Protein AF-A0A969SIR6-F1 (afdb_monomer)

Foldseek 3Di:
DDDPWWDWFFPDADQWDDDPVPDDIDGDDPDDVRTDTDIGTDDDDDDPVVLLVVLQVCQQVVDPDDDDDPPVDPPVVVCSVVPRNVPDHHPDDDDDDDDPPPD

Sequence (103 aa):
DEGPFVWLRRIRGSFVRRPRDGSPPEIVAGGRADWIGWVEHKTEQVNEIAVSNTGRVIRDVDAHILAVI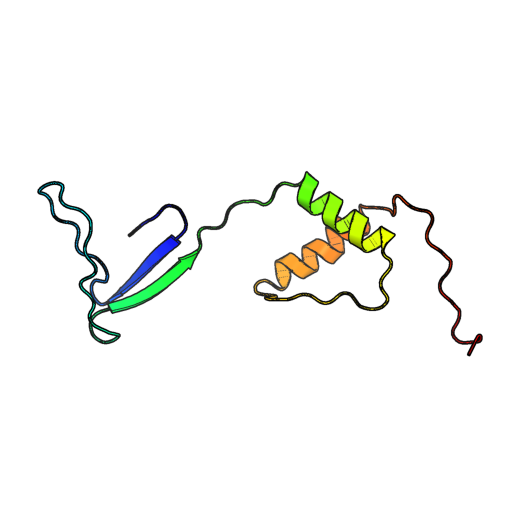EAEDRVALKKFVSYVLGKVGPEIATRPRPTATSW

Radius of gyration: 23.12 Å; Cα contacts (8 Å, |Δi|>4): 93; chains: 1; bounding box: 66×22×55 Å

Mean predicted aligned error: 8.36 Å

Structure (mmCIF, N/CA/C/O backbone):
data_AF-A0A969SIR6-F1
#
_entry.id   AF-A0A969SIR6-F1
#
loop_
_atom_site.group_PDB
_atom_site.id
_atom_site.type_symbol
_atom_site.label_atom_id
_atom_site.label_alt_id
_atom_site.label_comp_id
_atom_site.label_asym_id
_atom_site.label_entity_id
_atom_site.label_seq_id
_atom_site.pdbx_PDB_ins_code
_atom_site.Cartn_x
_atom_site.Cartn_y
_atom_site.Cartn_z
_atom_site.occupancy
_atom_site.B_iso_or_equiv
_atom_site.auth_seq_id
_atom_site.auth_comp_id
_atom_site.auth_asym_id
_atom_site.auth_atom_id
_atom_site.pdbx_PDB_model_num
ATOM 1 N N . ASP A 1 1 ? 18.257 -1.605 -14.710 1.00 79.19 1 ASP A N 1
ATOM 2 C CA . ASP A 1 1 ? 16.779 -1.627 -14.738 1.00 79.19 1 ASP A CA 1
ATOM 3 C C . ASP A 1 1 ? 16.171 -1.372 -13.367 1.00 79.19 1 ASP A C 1
ATOM 5 O O . ASP A 1 1 ? 15.136 -1.919 -13.010 1.00 79.19 1 ASP A O 1
ATOM 9 N N . GLU A 1 2 ? 16.807 -0.481 -12.612 1.00 86.44 2 GLU A N 1
ATOM 10 C CA . GLU A 1 2 ? 16.424 -0.128 -11.257 1.00 86.44 2 GLU A CA 1
ATOM 11 C C . GLU A 1 2 ? 16.419 1.395 -11.165 1.00 86.44 2 GLU A C 1
ATOM 13 O O . GLU A 1 2 ? 17.367 2.050 -11.605 1.00 86.44 2 GLU A O 1
ATOM 18 N N . GLY A 1 3 ? 15.313 1.942 -10.677 1.00 86.56 3 GLY A N 1
ATOM 19 C CA . GLY A 1 3 ? 15.170 3.342 -10.309 1.00 86.56 3 GLY A CA 1
ATOM 20 C C . GLY A 1 3 ? 14.933 3.477 -8.805 1.00 86.56 3 GLY A C 1
ATOM 21 O O . GLY A 1 3 ? 14.908 2.470 -8.095 1.00 86.56 3 GLY A O 1
ATOM 22 N N . PRO A 1 4 ? 14.735 4.701 -8.298 1.00 90.75 4 PRO A N 1
ATOM 23 C CA . PRO A 1 4 ? 14.466 4.923 -6.878 1.00 90.75 4 PRO A CA 1
ATOM 24 C C . PRO A 1 4 ? 13.187 4.220 -6.403 1.00 90.75 4 PRO A C 1
ATOM 26 O O . PRO A 1 4 ? 13.199 3.614 -5.339 1.00 90.75 4 PRO A O 1
ATOM 29 N N . PHE A 1 5 ? 12.129 4.219 -7.221 1.00 92.06 5 PHE A N 1
ATOM 30 C CA . PHE A 1 5 ? 10.806 3.715 -6.824 1.00 92.06 5 PHE A CA 1
ATOM 31 C C . PHE A 1 5 ? 10.418 2.390 -7.471 1.00 92.06 5 PHE A C 1
ATOM 33 O O . PHE A 1 5 ? 9.561 1.685 -6.961 1.00 92.06 5 PHE A O 1
ATOM 40 N N . VAL A 1 6 ? 11.015 2.031 -8.607 1.00 93.88 6 VAL A N 1
ATOM 41 C CA . VAL A 1 6 ? 10.555 0.881 -9.394 1.00 93.88 6 VAL A CA 1
ATOM 42 C C . VAL A 1 6 ? 11.705 0.052 -9.946 1.00 93.88 6 VAL A C 1
ATOM 44 O O . VAL A 1 6 ? 12.801 0.558 -10.215 1.00 93.88 6 VAL A O 1
ATOM 47 N N . TRP A 1 7 ? 11.420 -1.224 -10.176 1.00 93.06 7 TRP A N 1
ATOM 48 C CA . TRP A 1 7 ? 12.196 -2.118 -11.020 1.00 93.06 7 TRP A CA 1
ATOM 49 C C . TRP A 1 7 ? 11.504 -2.282 -12.371 1.00 93.06 7 TRP A C 1
ATOM 51 O O . TRP A 1 7 ? 10.289 -2.457 -12.448 1.00 93.06 7 TRP A O 1
ATOM 61 N N . LEU A 1 8 ? 12.284 -2.279 -13.450 1.00 92.81 8 LEU A N 1
ATOM 62 C CA . LEU A 1 8 ? 11.787 -2.689 -14.760 1.00 92.81 8 LEU A CA 1
ATOM 63 C C . LEU A 1 8 ? 12.042 -4.187 -14.910 1.00 92.81 8 LEU A C 1
ATOM 65 O O . LEU A 1 8 ? 13.168 -4.620 -15.162 1.00 92.81 8 LEU A O 1
ATOM 69 N N . ARG A 1 9 ? 10.998 -4.996 -14.727 1.00 93.44 9 ARG A N 1
ATOM 70 C CA . ARG A 1 9 ? 11.079 -6.447 -14.897 1.00 93.44 9 ARG A CA 1
ATOM 71 C C . ARG A 1 9 ? 10.934 -6.783 -16.365 1.00 93.44 9 ARG A C 1
ATOM 73 O O . ARG A 1 9 ? 9.984 -6.364 -17.019 1.00 93.44 9 ARG A O 1
ATOM 80 N N . ARG A 1 10 ? 11.879 -7.552 -16.893 1.00 92.19 10 ARG A N 1
ATOM 81 C CA . ARG A 1 10 ? 11.940 -7.902 -18.310 1.00 92.19 10 ARG A CA 1
ATOM 82 C C . ARG A 1 10 ? 11.786 -9.404 -18.499 1.00 92.19 10 ARG A C 1
ATOM 84 O O . ARG A 1 10 ? 12.542 -10.171 -17.914 1.00 92.19 10 ARG A O 1
ATOM 91 N N . ILE A 1 11 ? 10.900 -9.781 -19.418 1.00 93.44 11 ILE A N 1
ATOM 92 C CA . ILE A 1 11 ? 10.868 -11.111 -20.036 1.00 93.44 11 ILE A CA 1
ATOM 93 C C . ILE A 1 11 ? 11.616 -11.075 -21.377 1.00 93.44 11 ILE A C 1
ATOM 95 O O . ILE A 1 11 ? 12.478 -11.912 -21.625 1.00 93.44 11 ILE A O 1
ATOM 99 N N . ARG A 1 12 ? 11.315 -10.095 -22.247 1.00 93.25 12 ARG A N 1
ATOM 100 C CA . ARG A 1 12 ? 11.890 -9.986 -23.604 1.00 93.25 12 ARG A CA 1
ATOM 101 C C . ARG A 1 12 ? 12.064 -8.530 -24.042 1.00 93.25 12 ARG A C 1
ATOM 103 O O . ARG A 1 12 ? 11.278 -7.675 -23.644 1.00 93.25 12 ARG A O 1
ATOM 110 N N . GLY A 1 13 ? 13.039 -8.268 -24.912 1.00 92.56 13 GLY A N 1
ATOM 111 C CA . GLY A 1 13 ? 13.254 -6.951 -25.525 1.00 92.56 13 GLY A CA 1
ATOM 112 C C . GLY A 1 13 ? 14.000 -5.969 -24.620 1.00 92.56 13 GLY A C 1
ATOM 113 O O . GLY A 1 13 ? 14.596 -6.376 -23.627 1.00 92.56 13 GLY A O 1
ATOM 114 N N . SER A 1 14 ? 13.985 -4.677 -24.938 1.00 90.62 14 SER A N 1
ATOM 115 C CA . SER A 1 14 ? 14.669 -3.653 -24.133 1.00 90.62 14 SER A CA 1
ATOM 116 C C . SER A 1 14 ? 13.810 -2.403 -24.027 1.00 90.62 14 SER A C 1
ATOM 118 O O . SER A 1 14 ? 13.428 -1.836 -25.041 1.00 90.62 14 SER A O 1
ATOM 120 N N . PHE A 1 15 ? 13.527 -1.969 -22.797 1.00 91.50 15 PHE A N 1
ATOM 121 C CA . PHE A 1 15 ? 12.749 -0.751 -22.553 1.00 91.50 15 PHE A CA 1
ATOM 122 C C . PHE A 1 15 ? 13.623 0.508 -22.569 1.00 91.50 15 PHE A C 1
ATOM 124 O O . PHE A 1 15 ? 13.249 1.523 -23.151 1.00 91.50 15 PHE A O 1
ATOM 131 N N . VAL A 1 16 ? 14.812 0.424 -21.962 1.0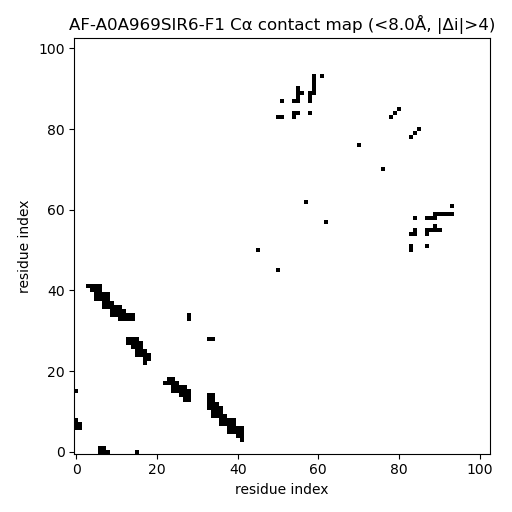0 92.19 16 VAL A N 1
ATOM 132 C CA . VAL A 1 16 ? 15.747 1.545 -21.796 1.00 92.19 16 VAL A CA 1
ATOM 133 C C . VAL A 1 16 ? 17.112 1.188 -22.375 1.00 92.19 16 VAL A C 1
ATOM 135 O O . VAL A 1 16 ? 17.631 0.099 -22.119 1.00 92.19 16 VAL A O 1
ATOM 138 N N . ARG A 1 17 ? 17.727 2.125 -23.097 1.00 90.94 17 ARG A N 1
ATOM 139 C CA . ARG A 1 17 ? 19.141 2.099 -23.485 1.00 90.94 17 ARG A CA 1
ATOM 140 C C . ARG A 1 17 ? 19.942 2.990 -22.541 1.00 90.94 17 ARG A C 1
ATOM 142 O O . ARG A 1 17 ? 19.522 4.095 -22.217 1.00 90.94 17 ARG A O 1
ATOM 149 N N . ARG A 1 18 ? 21.104 2.508 -22.095 1.00 89.94 18 ARG A N 1
ATOM 150 C CA . ARG A 1 18 ? 22.034 3.256 -21.234 1.00 89.94 18 ARG A CA 1
ATOM 151 C C . ARG A 1 18 ? 23.368 3.418 -21.960 1.00 89.94 18 ARG A C 1
ATOM 153 O O . ARG A 1 18 ? 24.127 2.446 -22.017 1.00 89.94 18 ARG A O 1
ATOM 160 N N . PRO A 1 19 ? 23.622 4.585 -22.568 1.00 90.62 19 PRO A N 1
ATOM 161 C CA . PRO A 1 19 ? 24.892 4.869 -23.223 1.00 90.62 19 PRO A CA 1
ATOM 162 C C . PRO A 1 19 ? 26.074 4.813 -22.244 1.00 90.62 19 PRO A C 1
ATOM 164 O O . PRO A 1 19 ? 25.923 5.038 -21.045 1.00 90.62 19 PRO A O 1
ATOM 167 N N . ARG A 1 20 ? 27.265 4.478 -22.753 1.00 93.19 20 ARG A N 1
ATOM 168 C CA . ARG A 1 20 ? 28.500 4.392 -21.945 1.00 93.19 20 ARG A CA 1
ATOM 169 C C . ARG A 1 20 ? 29.277 5.708 -21.877 1.00 93.19 20 ARG A C 1
ATOM 171 O O . ARG A 1 20 ? 30.232 5.801 -21.118 1.00 93.19 20 ARG A O 1
ATOM 178 N N . ASP A 1 21 ? 28.877 6.695 -22.668 1.00 93.50 21 ASP A N 1
ATOM 179 C CA . ASP A 1 21 ? 29.501 8.019 -22.778 1.00 93.50 21 ASP A CA 1
ATOM 180 C C . ASP A 1 21 ? 29.052 8.999 -21.678 1.00 93.50 21 ASP A C 1
ATOM 182 O O . ASP A 1 21 ? 29.455 10.158 -21.677 1.00 93.50 21 ASP A O 1
ATOM 186 N N . GLY A 1 22 ? 28.231 8.533 -20.733 1.00 88.81 22 GLY A N 1
ATOM 187 C CA . GLY A 1 22 ? 27.703 9.339 -19.634 1.00 88.81 22 GLY A CA 1
ATOM 188 C C . GLY A 1 22 ? 26.431 10.113 -19.978 1.00 88.81 22 GLY A C 1
ATOM 189 O O . GLY A 1 22 ? 25.910 10.809 -19.107 1.00 88.81 22 GLY A O 1
ATOM 190 N N . SER A 1 23 ? 25.900 9.987 -21.198 1.00 92.06 23 SER A N 1
ATOM 191 C CA . SER A 1 23 ? 24.603 10.576 -21.532 1.00 92.06 23 SER A CA 1
ATOM 192 C C . SER A 1 23 ? 23.444 9.901 -20.766 1.00 92.06 23 SER A C 1
ATOM 194 O O . SER A 1 23 ? 23.565 8.750 -20.320 1.00 92.06 23 SER A O 1
ATOM 196 N N . PRO A 1 24 ? 22.318 10.614 -20.548 1.00 90.50 24 PRO A N 1
ATOM 197 C CA . PRO A 1 24 ? 21.185 10.076 -19.801 1.00 90.50 24 PRO A CA 1
ATOM 198 C C . PRO A 1 24 ? 20.588 8.805 -20.432 1.00 90.50 24 PRO A C 1
ATOM 200 O O . PRO A 1 24 ? 20.670 8.612 -21.644 1.00 90.50 24 PRO A O 1
ATOM 203 N N . PRO A 1 25 ? 19.934 7.937 -19.638 1.00 90.19 25 PRO A N 1
ATOM 204 C CA . PRO A 1 25 ? 19.193 6.800 -20.174 1.00 90.19 25 PRO A CA 1
ATOM 205 C C . PRO A 1 25 ? 18.060 7.230 -21.116 1.00 90.19 25 PRO A C 1
ATOM 207 O O . PRO A 1 25 ? 17.328 8.172 -20.822 1.00 90.19 25 PRO A O 1
ATOM 210 N N . GLU A 1 26 ? 17.856 6.475 -22.192 1.00 92.88 26 GLU A N 1
ATOM 211 C CA . GLU A 1 26 ? 16.846 6.750 -23.220 1.00 92.88 26 GLU A CA 1
ATOM 212 C C . GLU A 1 26 ? 15.802 5.633 -23.289 1.00 92.88 26 GLU A C 1
ATOM 214 O O . GLU A 1 26 ? 16.146 4.449 -23.233 1.00 92.88 26 GLU A O 1
ATOM 219 N N . ILE A 1 27 ? 14.527 5.992 -23.461 1.00 92.25 27 ILE A N 1
ATOM 220 C CA . ILE A 1 27 ? 13.463 5.019 -23.741 1.00 92.25 27 ILE A CA 1
ATOM 221 C C . ILE A 1 27 ? 13.547 4.636 -25.219 1.00 92.25 27 ILE A C 1
ATOM 223 O O . ILE A 1 27 ? 13.477 5.499 -26.088 1.00 92.25 27 ILE A O 1
ATOM 227 N N . VAL A 1 28 ? 13.699 3.340 -25.495 1.00 93.94 28 VAL A N 1
ATOM 228 C CA . VAL A 1 28 ? 13.876 2.811 -26.862 1.00 93.94 28 VAL A CA 1
ATOM 229 C C . VAL A 1 28 ? 12.740 1.900 -27.315 1.00 93.94 28 VAL A C 1
ATOM 231 O O . VAL A 1 28 ? 12.657 1.579 -28.496 1.00 93.94 28 VAL A O 1
ATOM 234 N N . ALA A 1 29 ? 11.860 1.484 -26.403 1.00 93.69 29 ALA A N 1
ATOM 235 C CA . ALA A 1 29 ? 10.662 0.739 -26.770 1.00 93.69 29 ALA A CA 1
ATOM 236 C C . ALA A 1 29 ? 9.614 1.690 -27.372 1.00 93.69 29 ALA A C 1
ATOM 238 O O . ALA A 1 29 ? 9.162 2.614 -26.697 1.00 93.69 29 ALA A O 1
ATOM 239 N N . GLY A 1 30 ? 9.209 1.446 -28.621 1.00 93.94 30 GLY A N 1
ATOM 240 C CA . GLY A 1 30 ? 8.129 2.170 -29.298 1.00 93.94 30 GLY A CA 1
ATOM 241 C C . GLY A 1 30 ? 6.748 1.565 -29.037 1.00 93.94 30 GLY A C 1
ATOM 242 O O . GLY A 1 30 ? 5.728 2.220 -29.244 1.00 93.94 30 GLY A O 1
ATOM 243 N N . GLY A 1 31 ? 6.692 0.327 -28.543 1.00 88.88 31 GLY A N 1
ATOM 244 C CA . GLY A 1 31 ? 5.450 -0.307 -28.124 1.00 88.88 31 GLY A CA 1
ATOM 245 C C . GLY A 1 31 ? 5.631 -1.712 -27.558 1.00 88.88 31 GLY A C 1
ATOM 246 O O . GLY A 1 31 ? 6.736 -2.176 -27.276 1.00 88.88 31 GLY A O 1
ATOM 247 N N . ARG A 1 32 ? 4.510 -2.427 -27.406 1.00 88.19 32 ARG A N 1
ATOM 248 C CA . ARG A 1 32 ? 4.464 -3.765 -26.788 1.00 88.19 32 ARG A CA 1
ATOM 249 C C . ARG A 1 32 ? 5.320 -4.817 -27.504 1.00 88.19 32 ARG A C 1
ATOM 251 O O . ARG A 1 32 ? 5.757 -5.775 -26.872 1.00 88.19 32 ARG A O 1
ATOM 258 N N . ALA A 1 33 ? 5.535 -4.677 -28.810 1.00 92.00 33 ALA A N 1
ATOM 259 C CA . ALA A 1 33 ? 6.355 -5.620 -29.567 1.00 92.00 33 ALA A CA 1
ATOM 260 C C . ALA A 1 33 ? 7.845 -5.552 -29.173 1.00 92.00 33 ALA A C 1
ATOM 262 O O . ALA A 1 33 ? 8.525 -6.584 -29.187 1.00 92.00 33 ALA A O 1
ATOM 263 N N . ASP A 1 34 ? 8.314 -4.367 -28.766 1.00 93.62 34 ASP A N 1
ATOM 264 C CA . ASP A 1 34 ? 9.727 -4.063 -28.503 1.00 93.62 34 ASP A CA 1
ATOM 265 C C . ASP A 1 34 ? 10.164 -4.447 -27.089 1.00 93.62 34 ASP A C 1
ATOM 267 O O . ASP A 1 34 ? 11.347 -4.686 -26.835 1.00 93.62 34 ASP A O 1
ATOM 271 N N . TRP A 1 35 ? 9.210 -4.529 -26.159 1.00 94.81 35 TRP A N 1
ATOM 272 C CA . TRP A 1 35 ? 9.467 -4.919 -24.782 1.00 94.81 35 TRP A CA 1
ATOM 273 C C . TRP A 1 35 ? 8.268 -5.624 -24.147 1.00 94.81 35 TRP A C 1
ATOM 275 O O . TRP A 1 35 ? 7.144 -5.121 -24.137 1.00 94.81 35 TRP A O 1
ATOM 285 N N . ILE A 1 36 ? 8.540 -6.796 -23.571 1.00 94.56 36 ILE A N 1
ATOM 286 C CA . ILE A 1 36 ? 7.588 -7.581 -22.789 1.00 94.56 36 ILE A CA 1
ATOM 287 C C . ILE A 1 36 ? 8.129 -7.672 -21.365 1.00 94.56 36 ILE A C 1
ATOM 289 O O . ILE A 1 36 ? 9.176 -8.279 -21.116 1.00 94.56 36 ILE A O 1
ATOM 293 N N . GLY A 1 37 ? 7.396 -7.072 -20.436 1.00 92.62 37 GLY A N 1
ATOM 294 C CA . GLY A 1 37 ? 7.774 -6.933 -19.040 1.00 92.62 37 GLY A CA 1
ATOM 295 C C . GLY A 1 37 ? 6.709 -6.177 -18.252 1.00 92.62 37 GLY A C 1
ATOM 296 O O . GLY A 1 37 ? 5.605 -5.956 -18.755 1.00 92.62 37 GLY A O 1
ATOM 297 N N . TRP A 1 38 ? 7.041 -5.789 -17.025 1.00 93.00 38 TRP A N 1
ATOM 298 C CA . TRP A 1 38 ? 6.206 -4.934 -16.183 1.00 93.00 38 TRP A CA 1
ATOM 299 C C . TRP A 1 38 ? 7.073 -4.008 -15.335 1.00 93.00 38 TRP A C 1
ATOM 301 O O . TRP A 1 38 ? 8.277 -4.217 -15.163 1.00 93.00 38 TRP A O 1
ATOM 311 N N . VAL A 1 39 ? 6.444 -2.959 -14.823 1.00 92.56 39 VAL A N 1
ATOM 312 C CA . VAL A 1 39 ? 7.034 -2.089 -13.812 1.00 92.56 39 VAL A CA 1
ATOM 313 C C . VAL A 1 39 ? 6.624 -2.650 -12.459 1.00 92.56 39 VAL A C 1
ATOM 315 O O . VAL A 1 39 ? 5.438 -2.822 -12.196 1.00 92.56 39 VAL A O 1
ATOM 318 N N . GLU A 1 40 ? 7.598 -2.979 -11.624 1.00 93.69 40 GLU A N 1
ATOM 319 C CA . GLU A 1 40 ? 7.362 -3.475 -10.271 1.00 93.69 40 GLU A CA 1
ATOM 320 C C . GLU A 1 40 ? 7.735 -2.385 -9.275 1.00 93.69 40 GLU A C 1
ATOM 322 O O . GLU A 1 40 ? 8.848 -1.860 -9.318 1.00 93.69 40 GLU A O 1
ATOM 327 N N . HIS A 1 41 ? 6.803 -2.022 -8.398 1.00 92.56 41 HIS A N 1
ATOM 328 C CA . HIS A 1 41 ? 7.058 -1.030 -7.365 1.00 92.56 41 HIS A CA 1
ATOM 329 C C . HIS A 1 41 ? 7.960 -1.615 -6.279 1.00 92.56 41 HIS A C 1
ATOM 331 O O . HIS A 1 41 ? 7.796 -2.760 -5.857 1.00 92.56 41 HIS A O 1
ATOM 337 N N . LYS A 1 42 ? 8.925 -0.818 -5.828 1.00 92.19 42 LYS A N 1
ATOM 338 C CA . LYS A 1 42 ? 9.756 -1.159 -4.683 1.00 92.19 42 LYS A CA 1
ATOM 339 C C . LYS A 1 42 ? 8.932 -0.996 -3.418 1.00 92.19 42 LYS A C 1
ATOM 341 O O . LYS A 1 42 ? 8.372 0.065 -3.168 1.00 92.19 42 LYS A O 1
ATOM 346 N N . THR A 1 43 ? 8.884 -2.047 -2.613 1.00 88.44 43 THR A N 1
ATOM 347 C CA . THR A 1 43 ? 8.210 -2.014 -1.317 1.00 88.44 43 THR A CA 1
ATOM 348 C C . THR A 1 43 ? 9.187 -1.598 -0.228 1.00 88.44 43 THR A C 1
ATOM 350 O O . THR A 1 43 ? 10.270 -2.177 -0.117 1.00 88.44 43 THR A O 1
ATOM 353 N N . GLU A 1 44 ? 8.776 -0.665 0.619 1.00 87.38 44 GLU A N 1
ATOM 354 C CA . GLU A 1 44 ? 9.429 -0.376 1.893 1.00 87.38 44 GLU A CA 1
ATOM 355 C C . GLU A 1 44 ? 8.502 -0.728 3.060 1.00 87.38 44 GLU A C 1
ATOM 357 O O . GLU A 1 44 ? 7.290 -0.883 2.892 1.00 87.38 44 GLU A O 1
ATOM 362 N N . GLN A 1 45 ? 9.073 -0.893 4.253 1.00 84.88 45 GLN A N 1
ATOM 363 C CA . GLN A 1 45 ? 8.259 -1.092 5.446 1.00 84.88 45 GLN A CA 1
ATOM 364 C C . GLN A 1 45 ? 7.604 0.227 5.854 1.00 84.88 45 GLN A C 1
ATOM 366 O O . GLN A 1 45 ? 8.262 1.260 5.951 1.00 84.88 45 GLN A O 1
ATOM 371 N N . VAL A 1 46 ? 6.307 0.174 6.144 1.00 83.81 46 VAL A N 1
ATOM 372 C CA . VAL A 1 46 ? 5.581 1.315 6.705 1.00 83.81 46 VAL A CA 1
ATOM 373 C C . VAL A 1 46 ? 5.984 1.501 8.170 1.00 83.81 46 VAL A C 1
ATOM 375 O O . VAL A 1 46 ? 6.158 0.529 8.904 1.00 83.81 46 VAL A O 1
ATOM 378 N N . ASN A 1 47 ? 6.096 2.755 8.609 1.00 90.56 47 ASN A N 1
ATOM 379 C CA . ASN A 1 47 ? 6.398 3.103 9.996 1.00 90.56 47 ASN A CA 1
ATOM 380 C C . ASN A 1 47 ? 5.355 2.512 10.972 1.00 90.56 47 ASN A C 1
ATOM 382 O O . ASN A 1 47 ? 4.156 2.766 10.842 1.00 90.56 47 ASN A O 1
ATOM 386 N N . GLU A 1 48 ? 5.813 1.776 11.989 1.00 89.50 48 GLU A N 1
ATOM 387 C CA . GLU A 1 48 ? 4.946 1.100 12.968 1.00 89.50 48 GLU A CA 1
ATOM 388 C C . GLU A 1 48 ? 4.035 2.059 13.753 1.00 89.50 48 GLU A C 1
ATOM 390 O O . GLU A 1 48 ? 2.883 1.727 14.047 1.00 89.50 48 GLU A O 1
ATOM 395 N N . ILE A 1 49 ? 4.516 3.268 14.060 1.00 92.00 49 ILE A N 1
ATOM 396 C CA . ILE A 1 49 ? 3.734 4.304 14.749 1.00 92.00 49 ILE A CA 1
ATOM 397 C C . ILE A 1 49 ? 2.579 4.755 13.857 1.00 92.00 49 ILE A C 1
ATOM 399 O O . ILE A 1 49 ? 1.453 4.889 14.336 1.00 92.00 49 ILE A O 1
ATOM 403 N N . ALA A 1 50 ? 2.831 4.941 12.558 1.00 92.00 50 ALA A N 1
ATOM 404 C CA . ALA A 1 50 ? 1.787 5.311 11.607 1.00 92.00 50 ALA A CA 1
ATOM 405 C C . ALA A 1 50 ? 0.708 4.221 11.525 1.00 92.00 50 ALA A C 1
ATOM 407 O O . ALA A 1 50 ? -0.475 4.527 11.653 1.00 92.00 50 ALA A O 1
ATOM 408 N N . VAL A 1 51 ? 1.114 2.949 11.423 1.00 92.69 51 VAL A N 1
ATOM 409 C CA . VAL A 1 51 ? 0.196 1.795 11.406 1.00 92.69 51 VAL A CA 1
ATOM 410 C C . VAL A 1 51 ? -0.673 1.751 12.669 1.00 92.69 51 VAL A C 1
ATOM 412 O O . VAL A 1 51 ? -1.890 1.573 12.582 1.00 92.69 51 VAL A O 1
ATOM 415 N N . SER A 1 52 ? -0.068 1.949 13.844 1.00 92.12 52 SER A N 1
ATOM 416 C CA . SER A 1 52 ? -0.784 1.977 15.126 1.00 92.12 52 SER A CA 1
ATOM 417 C C . SER A 1 52 ? -1.777 3.140 15.208 1.00 92.12 52 SER A C 1
ATOM 419 O O . SER A 1 52 ? -2.939 2.944 15.568 1.00 92.12 52 SER A O 1
ATOM 421 N N . ASN A 1 53 ? -1.357 4.341 14.802 1.00 93.06 53 ASN A N 1
ATOM 422 C CA . ASN A 1 53 ? -2.205 5.531 14.811 1.00 93.06 53 ASN A CA 1
ATOM 423 C C . ASN A 1 53 ? -3.397 5.399 13.855 1.00 93.06 53 ASN A C 1
ATOM 425 O O . ASN A 1 53 ? -4.506 5.769 14.228 1.00 93.06 53 ASN A O 1
ATOM 429 N N . THR A 1 54 ? -3.221 4.802 12.671 1.00 93.56 54 THR A N 1
ATOM 430 C CA . THR A 1 54 ? -4.351 4.479 11.785 1.00 93.56 54 THR A CA 1
ATOM 431 C C . THR A 1 54 ? -5.359 3.567 12.483 1.00 93.56 54 THR A C 1
ATOM 433 O O . THR A 1 54 ? -6.562 3.802 12.405 1.00 93.56 54 THR A O 1
ATOM 436 N N . GLY A 1 55 ? -4.883 2.551 13.210 1.00 93.62 55 GLY A N 1
ATOM 437 C CA . GLY A 1 55 ? -5.750 1.673 13.991 1.00 93.62 55 GLY A CA 1
ATOM 438 C C . GLY A 1 55 ? -6.527 2.410 15.089 1.00 93.62 55 GLY A C 1
ATOM 439 O O . GLY A 1 55 ? -7.717 2.150 15.259 1.00 93.62 55 GLY A O 1
ATOM 440 N N . ARG A 1 56 ? -5.881 3.345 15.798 1.00 92.75 56 ARG A N 1
ATOM 441 C CA . ARG A 1 56 ? -6.528 4.185 16.825 1.00 92.75 56 ARG A CA 1
ATOM 442 C C . ARG A 1 56 ? -7.627 5.052 16.228 1.00 92.75 56 ARG A C 1
ATOM 444 O O . ARG A 1 56 ? -8.757 4.974 16.688 1.00 92.75 56 ARG A O 1
ATOM 451 N N . VAL A 1 57 ? -7.341 5.752 15.128 1.00 93.19 57 VAL A N 1
ATOM 452 C CA . VAL A 1 57 ? -8.344 6.562 14.416 1.00 93.19 57 VAL A CA 1
ATOM 453 C C . VAL A 1 57 ? -9.541 5.709 13.994 1.00 93.19 57 VAL A C 1
ATOM 455 O O . VAL A 1 57 ? -10.680 6.117 14.189 1.00 93.19 57 VAL A O 1
ATOM 458 N N . ILE A 1 58 ? -9.314 4.498 13.474 1.00 93.25 58 ILE A N 1
ATOM 459 C CA . ILE A 1 58 ? -10.408 3.579 13.117 1.00 93.25 58 ILE A CA 1
ATOM 460 C C . ILE A 1 58 ? -11.268 3.228 14.342 1.00 93.25 58 ILE A C 1
ATOM 462 O O . ILE A 1 58 ? -12.492 3.165 14.225 1.00 93.25 58 ILE A O 1
ATOM 466 N N . ARG A 1 59 ? -10.649 2.994 15.507 1.00 91.38 59 ARG A N 1
ATOM 467 C CA . ARG A 1 59 ? -11.366 2.693 16.756 1.00 91.38 59 ARG A CA 1
ATOM 468 C C . ARG A 1 59 ? -12.129 3.896 17.297 1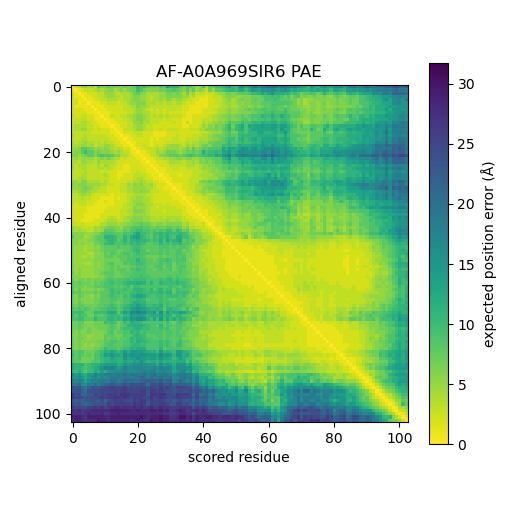.00 91.38 59 ARG A C 1
ATOM 470 O O . ARG A 1 59 ? -13.270 3.722 17.705 1.00 91.38 59 ARG A O 1
ATOM 477 N N . ASP A 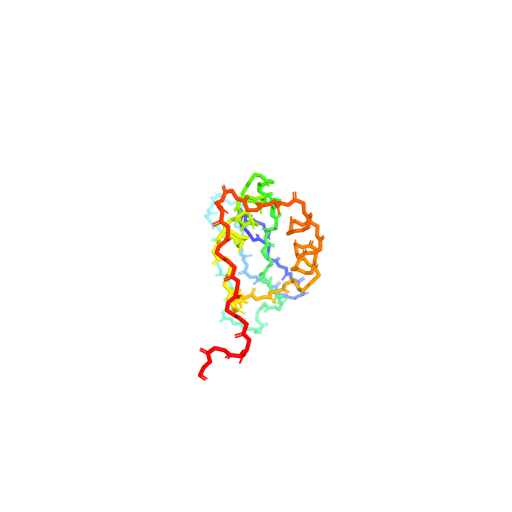1 60 ? -11.523 5.0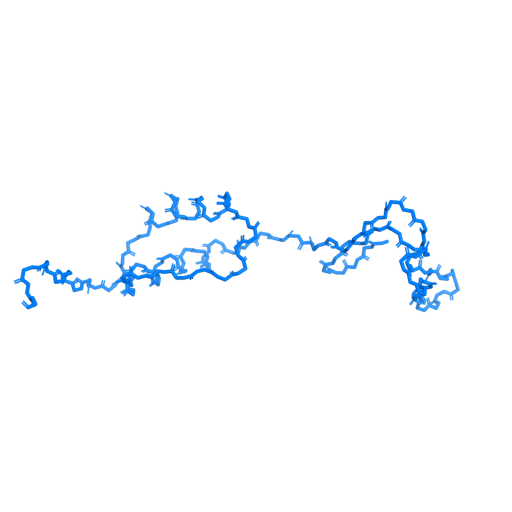77 17.273 1.00 91.00 60 ASP A N 1
ATOM 478 C CA . ASP A 1 60 ? -12.122 6.311 17.788 1.00 91.00 60 ASP A CA 1
ATOM 479 C C . ASP A 1 60 ? -13.300 6.782 16.942 1.00 91.00 60 ASP A C 1
ATOM 481 O O . ASP A 1 60 ? -14.301 7.259 17.474 1.00 91.00 60 ASP A O 1
ATOM 485 N N . VAL A 1 61 ? -13.199 6.630 15.620 1.00 91.69 61 VAL A N 1
ATOM 486 C CA . VAL A 1 61 ? -14.285 6.982 14.703 1.00 91.69 61 VAL A CA 1
ATOM 487 C C . VAL A 1 61 ? -15.476 6.022 14.853 1.00 91.69 61 VAL A C 1
ATOM 489 O O . VAL A 1 61 ? -16.604 6.444 14.608 1.00 91.69 61 VAL A O 1
ATOM 492 N N . ASP A 1 62 ? -15.241 4.755 15.232 1.00 88.69 62 ASP A N 1
ATOM 493 C CA . ASP A 1 62 ? -16.246 3.675 15.344 1.00 88.69 62 ASP A CA 1
ATOM 494 C C . ASP A 1 62 ? -17.269 3.686 14.192 1.00 88.69 62 ASP A C 1
ATOM 496 O O . ASP A 1 62 ? -18.487 3.630 14.377 1.00 88.69 62 ASP A O 1
ATOM 500 N N . ALA A 1 63 ? -16.770 3.816 12.960 1.00 89.69 63 ALA A N 1
ATOM 501 C CA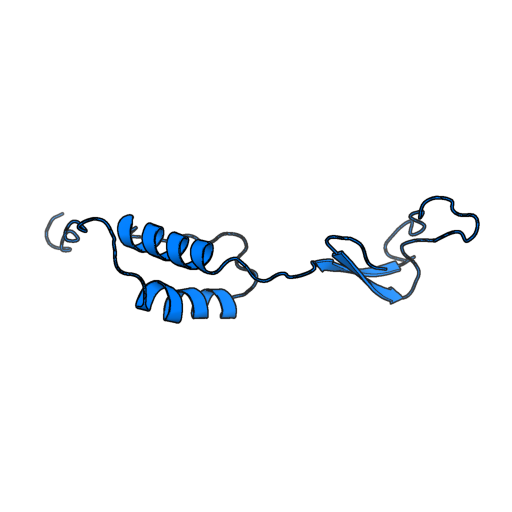 . ALA A 1 63 ? -17.630 3.868 11.788 1.00 89.69 63 ALA A CA 1
ATOM 502 C C . ALA A 1 63 ? -18.399 2.551 11.618 1.00 89.69 63 ALA A C 1
ATOM 504 O O . ALA A 1 63 ? -17.831 1.461 11.693 1.00 89.69 63 ALA A O 1
ATOM 505 N N . HIS A 1 64 ? -19.682 2.651 11.263 1.00 90.56 64 HIS A N 1
ATOM 506 C CA . HIS A 1 64 ? -20.486 1.483 10.887 1.00 90.56 64 HIS A CA 1
ATOM 507 C C . HIS A 1 64 ? -19.920 0.751 9.661 1.00 90.56 64 HIS A C 1
ATOM 509 O O . HIS A 1 64 ? -20.086 -0.459 9.527 1.00 90.56 64 HIS A O 1
ATOM 515 N N . ILE A 1 65 ? -19.269 1.489 8.757 1.00 92.25 65 ILE A N 1
ATOM 516 C CA . ILE A 1 65 ? -18.673 0.965 7.530 1.00 92.25 65 ILE A CA 1
ATOM 517 C C . ILE A 1 65 ? -17.271 1.555 7.393 1.00 92.25 65 ILE A C 1
ATOM 519 O O . ILE A 1 65 ? -17.109 2.774 7.376 1.00 92.25 65 ILE A O 1
ATOM 523 N N . LEU A 1 66 ? -16.270 0.685 7.245 1.00 92.00 66 LEU A N 1
ATOM 524 C CA . LEU A 1 66 ? -14.907 1.058 6.875 1.00 92.00 66 LEU A CA 1
ATOM 525 C C . LEU A 1 66 ? -14.658 0.646 5.421 1.00 92.00 66 LEU A C 1
ATOM 527 O O . LEU A 1 66 ? -14.589 -0.544 5.114 1.00 92.00 66 LEU A O 1
ATOM 531 N N . ALA A 1 67 ? -14.535 1.628 4.530 1.00 93.88 67 ALA A N 1
ATOM 532 C CA . ALA A 1 67 ? -14.195 1.396 3.131 1.00 93.88 67 ALA A CA 1
ATOM 533 C C . ALA A 1 67 ? -12.671 1.394 2.933 1.00 93.88 67 ALA A C 1
ATOM 535 O O . ALA A 1 67 ? -11.960 2.194 3.538 1.00 93.88 67 ALA A O 1
ATOM 536 N N . VAL A 1 68 ? -12.179 0.512 2.062 1.00 91.62 68 VAL A N 1
ATOM 537 C CA . VAL A 1 68 ? -10.768 0.437 1.653 1.00 91.62 68 VAL A CA 1
ATOM 538 C C . VAL A 1 68 ? -10.707 0.607 0.139 1.00 91.62 68 VAL A C 1
ATOM 540 O O . VAL A 1 68 ? -11.485 -0.019 -0.580 1.00 91.62 68 VAL A O 1
ATOM 543 N N . ILE A 1 69 ? -9.795 1.453 -0.334 1.00 92.12 69 ILE A N 1
ATOM 544 C CA . ILE A 1 69 ? -9.558 1.720 -1.759 1.00 92.12 69 ILE A CA 1
ATOM 545 C C . ILE A 1 69 ? -8.234 1.056 -2.145 1.00 92.12 69 ILE A C 1
ATOM 547 O O . ILE A 1 69 ? -7.347 0.954 -1.302 1.00 92.12 69 ILE A O 1
ATOM 551 N N . GLU A 1 70 ? -8.124 0.580 -3.388 1.00 88.69 70 GLU A N 1
ATOM 552 C CA . GLU A 1 70 ? -6.926 -0.100 -3.905 1.00 88.69 70 GLU A CA 1
ATOM 553 C C . GLU A 1 70 ? -6.430 -1.226 -2.977 1.00 88.69 70 GLU A C 1
ATOM 555 O O . GLU A 1 70 ? -5.273 -1.276 -2.568 1.00 88.69 70 GLU A O 1
ATOM 560 N N . ALA A 1 71 ? -7.327 -2.146 -2.598 1.00 90.50 71 ALA A N 1
ATOM 561 C CA . ALA A 1 71 ? -6.992 -3.289 -1.747 1.00 90.50 71 ALA A CA 1
ATOM 562 C C . ALA A 1 71 ? -6.160 -4.347 -2.507 1.00 90.50 71 ALA A C 1
ATOM 564 O O . ALA A 1 71 ? -6.658 -5.425 -2.849 1.00 90.50 71 ALA A O 1
ATOM 565 N N . GLU A 1 72 ? -4.895 -4.026 -2.770 1.00 88.12 72 GLU A N 1
ATOM 566 C CA . GLU A 1 72 ? -3.954 -4.834 -3.554 1.00 88.12 72 GLU A CA 1
ATOM 567 C C . GLU A 1 72 ? -3.441 -6.079 -2.805 1.00 88.12 72 GLU A C 1
ATOM 569 O O . GLU A 1 72 ? -3.234 -7.124 -3.422 1.00 88.12 72 GLU A O 1
ATOM 574 N N . ASP A 1 73 ? -3.330 -6.018 -1.470 1.00 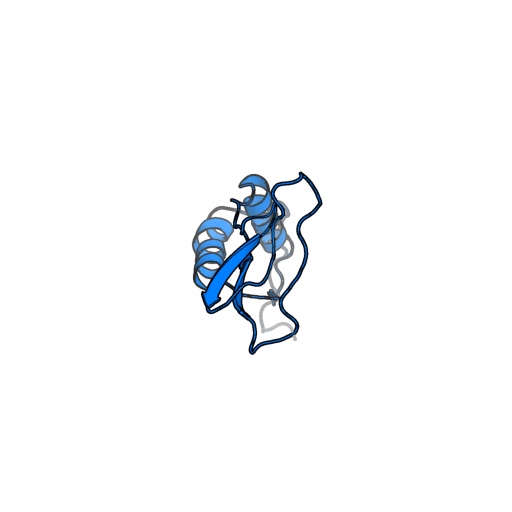90.00 73 ASP A N 1
ATOM 575 C CA . ASP A 1 73 ? -2.89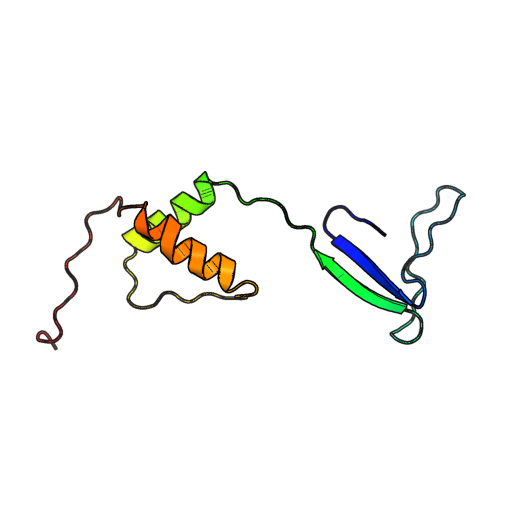4 -7.136 -0.623 1.00 90.00 73 ASP A CA 1
ATOM 576 C C . ASP A 1 73 ? -3.918 -7.468 0.478 1.00 90.00 73 ASP A C 1
ATOM 578 O O . ASP A 1 73 ? -3.986 -6.871 1.560 1.00 90.00 73 ASP A O 1
ATOM 582 N N . ARG A 1 74 ? -4.714 -8.508 0.212 1.00 91.62 74 ARG A N 1
ATOM 583 C CA . ARG A 1 74 ? -5.742 -9.011 1.137 1.00 91.62 74 ARG A CA 1
ATOM 584 C C . ARG A 1 74 ? -5.155 -9.637 2.403 1.00 91.62 74 ARG A C 1
ATOM 586 O O . ARG A 1 74 ? -5.815 -9.633 3.445 1.00 91.62 74 ARG A O 1
ATOM 593 N N . VAL A 1 75 ? -3.953 -10.210 2.331 1.00 92.00 75 VAL A N 1
ATOM 594 C CA . VAL A 1 75 ? -3.301 -10.852 3.480 1.00 92.00 75 VAL A CA 1
ATOM 595 C C . VAL A 1 75 ? -2.786 -9.784 4.434 1.00 92.00 75 VAL A C 1
ATOM 597 O O . VAL A 1 75 ? -3.009 -9.902 5.641 1.00 92.00 75 VAL A O 1
ATOM 600 N N . ALA A 1 76 ? -2.160 -8.728 3.910 1.00 89.44 76 ALA A N 1
ATOM 601 C CA . ALA A 1 76 ? -1.758 -7.567 4.697 1.00 89.44 76 ALA A CA 1
ATOM 602 C C . ALA A 1 76 ? -2.965 -6.914 5.385 1.00 89.44 76 ALA A C 1
ATOM 604 O O . ALA A 1 76 ? -2.930 -6.700 6.598 1.00 89.44 76 ALA A O 1
ATOM 605 N N . LEU A 1 77 ? -4.073 -6.707 4.664 1.00 91.69 77 LEU A N 1
ATOM 606 C CA . LEU A 1 77 ? -5.296 -6.144 5.243 1.00 91.69 77 LEU A CA 1
ATOM 607 C C . LEU A 1 77 ? -5.871 -7.025 6.363 1.00 91.69 77 LEU A C 1
ATOM 609 O O . LEU A 1 77 ? -6.218 -6.532 7.437 1.00 91.69 77 LEU A O 1
ATOM 613 N N . LYS A 1 78 ? -5.921 -8.346 6.156 1.00 92.00 78 LYS A N 1
ATOM 614 C CA . LYS A 1 78 ? -6.374 -9.286 7.191 1.00 92.00 78 LYS A CA 1
ATOM 615 C C . LYS A 1 78 ? -5.482 -9.226 8.431 1.00 92.00 78 LYS A C 1
ATOM 617 O O . LYS A 1 78 ? -6.002 -9.211 9.545 1.00 92.00 78 LYS A O 1
ATOM 622 N N . LYS A 1 79 ? -4.160 -9.163 8.242 1.00 90.12 79 LYS A N 1
ATOM 623 C CA . LYS A 1 79 ? -3.190 -9.012 9.335 1.00 90.12 79 LYS A CA 1
ATOM 624 C C . LYS A 1 79 ? -3.379 -7.688 10.072 1.00 90.12 79 LYS A C 1
ATOM 626 O O . LYS A 1 79 ? -3.349 -7.684 11.298 1.00 90.12 79 LYS A O 1
ATOM 631 N N . PHE A 1 80 ? -3.614 -6.587 9.362 1.00 91.50 80 PHE A N 1
ATOM 632 C CA . PHE A 1 80 ? -3.906 -5.297 9.986 1.00 91.50 80 PHE A CA 1
ATOM 633 C C . PHE A 1 80 ? -5.124 -5.408 10.914 1.00 91.50 80 PHE A C 1
ATOM 635 O O . PHE A 1 80 ? -5.046 -5.067 12.093 1.00 91.50 80 PHE A O 1
ATOM 642 N N . VAL A 1 81 ? -6.223 -5.986 10.423 1.00 89.94 81 VAL A N 1
ATOM 643 C CA . VAL A 1 81 ? -7.440 -6.182 11.224 1.00 89.94 81 VAL A CA 1
ATOM 644 C C . VAL A 1 81 ? -7.182 -7.088 12.433 1.00 89.94 81 VAL A C 1
ATOM 646 O O . VAL A 1 81 ? -7.563 -6.737 13.546 1.00 89.94 81 VAL A O 1
ATOM 649 N N . SER A 1 82 ? -6.518 -8.234 12.256 1.00 88.94 82 SER A N 1
ATOM 650 C CA . SER A 1 82 ? -6.326 -9.190 13.354 1.00 88.94 82 SER A CA 1
ATOM 651 C C . SER A 1 82 ? -5.299 -8.739 14.392 1.00 88.94 82 SER A C 1
ATOM 653 O O . SER A 1 82 ? -5.465 -9.024 15.574 1.00 88.94 82 SER A O 1
ATOM 655 N N . TYR A 1 83 ? -4.225 -8.067 13.969 1.00 88.00 83 TYR A N 1
ATOM 656 C CA . TYR A 1 83 ? -3.095 -7.743 14.842 1.00 88.00 83 TYR A CA 1
ATOM 657 C C . TYR A 1 83 ? -3.075 -6.293 15.310 1.00 88.00 83 TYR A C 1
ATOM 659 O O . TYR A 1 83 ? -2.683 -6.057 16.447 1.00 88.00 83 TYR A O 1
ATOM 667 N N . VAL A 1 84 ? -3.464 -5.329 14.472 1.00 90.12 84 VAL A N 1
ATOM 668 C CA . VAL A 1 84 ? -3.412 -3.904 14.836 1.00 90.12 84 VAL A CA 1
ATOM 669 C C . VAL A 1 84 ? -4.676 -3.528 15.592 1.00 90.12 84 VAL A C 1
ATOM 671 O O . VAL A 1 84 ? -4.587 -3.111 16.744 1.00 90.12 84 VAL A O 1
ATOM 674 N N . LEU A 1 85 ? -5.860 -3.774 15.017 1.00 88.31 85 LEU A N 1
ATOM 675 C CA . LEU A 1 85 ? -7.123 -3.398 15.668 1.00 88.31 85 LEU A CA 1
ATOM 676 C C . LEU A 1 85 ? -7.373 -4.157 16.977 1.00 88.31 85 LEU A C 1
ATOM 678 O O . LEU A 1 85 ? -8.066 -3.640 17.848 1.00 88.31 85 LEU A O 1
ATOM 682 N N . GLY A 1 86 ? -6.824 -5.364 17.137 1.00 84.00 86 GLY A N 1
ATOM 683 C CA . GLY A 1 86 ? -6.890 -6.117 18.395 1.00 84.00 86 GLY A CA 1
ATOM 684 C C . GLY A 1 86 ? -5.964 -5.590 19.500 1.00 84.00 86 GLY A C 1
ATOM 685 O O . GLY A 1 86 ? -6.174 -5.918 20.662 1.00 84.00 86 GLY A O 1
ATOM 686 N N . LYS A 1 87 ? -4.944 -4.793 19.155 1.00 87.00 87 LYS A N 1
ATOM 687 C CA . LYS A 1 87 ? -3.936 -4.277 20.098 1.00 87.00 87 LYS A CA 1
ATOM 688 C C . LYS A 1 87 ? -4.128 -2.809 20.462 1.00 87.00 87 LYS A C 1
ATOM 690 O O . LYS A 1 87 ? -3.578 -2.367 21.466 1.00 87.00 87 LYS A O 1
ATOM 695 N N . VAL A 1 88 ? -4.867 -2.057 19.652 1.00 88.00 88 VAL A N 1
ATOM 696 C CA . VAL A 1 88 ? -5.162 -0.646 19.911 1.00 88.00 88 VAL A CA 1
ATOM 697 C C . VAL A 1 88 ? -6.569 -0.502 20.489 1.00 88.00 88 VAL A C 1
ATOM 699 O O . VAL A 1 88 ? -7.532 -1.066 19.964 1.00 88.00 88 VAL A O 1
ATOM 702 N N . GLY A 1 89 ? -6.673 0.234 21.594 1.00 82.06 89 GLY A N 1
ATOM 703 C CA . GLY A 1 89 ? -7.947 0.702 22.135 1.00 82.06 89 GLY A CA 1
ATOM 704 C C . GLY A 1 89 ? -8.333 2.059 21.541 1.00 82.06 89 GLY A C 1
ATOM 705 O O . GLY A 1 89 ? -7.479 2.707 20.929 1.00 82.06 89 GLY A O 1
ATOM 706 N N . PRO A 1 90 ? -9.595 2.484 21.710 1.00 77.31 90 PRO A N 1
ATOM 707 C CA . PRO A 1 90 ? -9.969 3.866 21.455 1.00 77.31 90 PRO A CA 1
ATOM 708 C C . PRO A 1 90 ? -9.303 4.784 22.494 1.00 77.31 90 PRO A C 1
ATOM 710 O O . PRO A 1 90 ? -9.182 4.428 23.668 1.00 77.31 90 PRO A O 1
ATOM 713 N N . GLU A 1 91 ? -8.850 5.947 22.052 1.00 78.56 91 GLU A N 1
ATOM 714 C CA . GLU A 1 91 ? -8.344 7.030 22.892 1.00 78.56 91 GLU A CA 1
ATOM 715 C C . GLU A 1 91 ? -9.490 7.924 23.393 1.00 78.56 91 GLU A C 1
ATOM 717 O O . GLU A 1 91 ? -9.411 8.496 24.481 1.00 78.56 91 GLU A O 1
ATOM 722 N N . ILE A 1 92 ? -10.597 7.989 22.645 1.00 75.81 92 ILE A N 1
ATOM 723 C CA 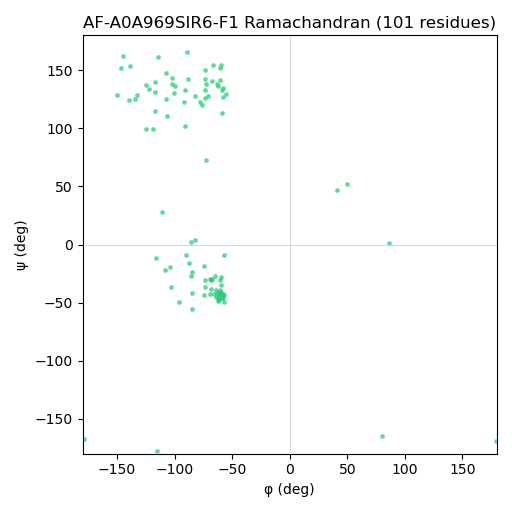. ILE A 1 92 ? -11.802 8.739 23.016 1.00 75.81 92 ILE A CA 1
ATOM 724 C C . ILE A 1 92 ? -12.880 7.778 23.532 1.00 75.81 92 ILE A C 1
ATOM 726 O O . ILE A 1 92 ? -13.055 6.670 23.028 1.00 75.81 92 ILE A O 1
ATOM 730 N N . ALA A 1 93 ? -13.649 8.204 24.540 1.00 72.38 93 ALA A N 1
ATOM 731 C CA . ALA A 1 93 ? -14.795 7.438 25.023 1.00 72.38 93 ALA A CA 1
ATOM 732 C C . ALA A 1 93 ? -15.810 7.207 23.888 1.00 72.38 93 ALA A C 1
ATOM 734 O O . ALA A 1 93 ? -16.451 8.141 23.402 1.00 72.38 93 ALA A O 1
ATOM 735 N N . THR A 1 94 ? -15.972 5.953 23.472 1.00 66.75 94 THR A N 1
ATOM 736 C CA . THR A 1 94 ? -16.902 5.578 22.404 1.00 66.75 94 THR A CA 1
ATOM 737 C C . THR A 1 94 ? -18.341 5.706 22.893 1.00 66.75 94 THR A C 1
ATOM 739 O O . THR A 1 94 ? -18.704 5.136 23.928 1.00 66.75 94 THR A O 1
ATOM 742 N N . ARG A 1 95 ? -19.188 6.421 22.145 1.00 67.88 95 ARG A N 1
ATOM 743 C CA . ARG A 1 95 ? -20.631 6.459 22.417 1.00 67.88 95 ARG A CA 1
ATOM 744 C C . ARG A 1 95 ? -21.206 5.042 22.256 1.00 67.88 95 ARG A C 1
ATOM 746 O O . ARG A 1 95 ? -20.864 4.373 21.284 1.00 67.88 95 ARG A O 1
ATOM 753 N N . PRO A 1 96 ? -22.087 4.566 23.154 1.00 68.75 96 PRO A N 1
ATOM 754 C CA . PRO A 1 96 ? -22.724 3.267 22.972 1.00 68.75 96 PRO A CA 1
ATOM 755 C C . PRO A 1 96 ? -23.505 3.237 21.653 1.00 68.75 96 PRO A C 1
ATOM 757 O O . PRO A 1 96 ? -24.256 4.172 21.352 1.00 68.75 96 PRO A O 1
ATOM 760 N N . ARG A 1 97 ? -23.322 2.165 20.870 1.00 66.62 97 ARG A N 1
ATOM 761 C CA . ARG A 1 97 ? -24.063 1.972 19.619 1.00 66.62 97 ARG A CA 1
ATOM 762 C C . ARG A 1 97 ? -25.571 1.960 19.900 1.00 66.62 97 ARG A C 1
ATOM 764 O O . ARG A 1 97 ? -25.989 1.263 20.829 1.00 66.62 97 ARG A O 1
ATOM 771 N N . PRO A 1 98 ? -26.391 2.676 19.107 1.00 64.81 98 PRO A N 1
ATOM 772 C CA . PRO A 1 98 ? -27.840 2.546 19.176 1.00 64.81 98 PRO A CA 1
ATOM 773 C C . PRO A 1 98 ? -28.224 1.078 18.978 1.00 64.81 98 PRO A C 1
ATOM 775 O O . PRO A 1 98 ? -27.751 0.423 18.047 1.00 64.81 98 PRO A O 1
ATOM 778 N N . THR A 1 99 ? -29.043 0.536 19.873 1.00 70.75 99 THR A N 1
ATOM 779 C CA . THR A 1 99 ? -29.596 -0.805 19.690 1.00 70.75 99 THR A CA 1
ATOM 780 C C . THR A 1 99 ? -30.669 -0.758 18.606 1.00 70.75 99 THR A C 1
ATOM 782 O O . THR A 1 99 ? -31.341 0.254 18.422 1.00 70.75 99 THR A O 1
ATOM 785 N N . ALA A 1 100 ? -30.848 -1.864 17.877 1.00 64.00 100 ALA A N 1
ATOM 786 C CA . ALA A 1 100 ? -31.787 -1.961 16.752 1.00 64.00 100 ALA A CA 1
ATOM 787 C C . ALA A 1 100 ? -33.255 -1.634 17.112 1.00 64.00 100 ALA A C 1
ATOM 789 O O . ALA A 1 100 ? -34.091 -1.509 16.226 1.00 64.00 100 ALA A O 1
ATOM 790 N N . THR A 1 101 ? -33.562 -1.487 18.400 1.00 58.69 101 THR A N 1
ATOM 791 C CA . THR A 1 101 ? -34.888 -1.198 18.949 1.00 58.69 101 THR A CA 1
ATOM 792 C C . THR A 1 101 ? -35.241 0.297 18.988 1.00 58.69 101 THR A C 1
ATOM 794 O O . THR A 1 101 ? -36.296 0.636 19.512 1.00 58.69 101 THR A O 1
ATOM 797 N N . SER A 1 102 ? -34.384 1.204 18.502 1.00 58.44 102 SER A N 1
ATOM 798 C CA . SER A 1 102 ? -34.593 2.659 18.621 1.00 58.44 102 SER A CA 1
ATOM 799 C C . SER A 1 102 ? -34.897 3.394 17.305 1.00 58.44 102 SER A C 1
ATOM 801 O O . SER A 1 102 ? -34.546 4.570 17.196 1.00 58.44 102 SER A O 1
ATOM 803 N N . TRP A 1 103 ? -35.495 2.727 16.314 1.00 54.03 103 TRP A N 1
ATOM 804 C CA . TRP A 1 103 ? -36.003 3.365 15.089 1.00 54.03 103 TRP A CA 1
ATOM 805 C C . TRP A 1 103 ? -37.515 3.549 15.150 1.00 54.03 103 TRP A C 1
ATOM 807 O O . TRP A 1 103 ? -38.193 2.598 15.600 1.00 54.03 103 TRP A O 1
#

pLDDT: mean 87.7, std 8.82, range [54.03, 94.81]

Solvent-accessible surface area (backbone atoms only — not comparable to full-atom values): 6687 Å² total; per-residue (Å²): 104,73,57,98,58,37,35,59,46,74,80,42,74,48,54,66,46,73,59,91,87,73,55,77,72,40,82,66,43,89,47,72,92,39,30,41,64,50,81,41,75,64,85,76,85,77,61,67,67,59,57,50,50,53,33,24,52,54,47,49,65,61,59,96,72,85,87,80,78,87,79,83,52,66,66,61,51,51,47,43,54,64,57,40,48,71,70,45,64,52,87,51,88,75,77,81,77,83,60,92,85,79,122

Secondary structure (DSSP, 8-state):
-B-SSEEEEEEEE-SEE--SSSPPPEE---STTTEEEEEEEPP-PPPHHHHHHHHHHHHHHT-S----SS---HHHHHHIIIIITTTPPPSS-PPPPPPTT--

Nearest PDB structures (foldseek):
  7pjn-assembly2_C  TM=4.060E-01  e=4.623E+00  Homo sapiens